Protein AF-A0A9D6FGX0-F1 (afdb_monomer_lite)

pLDDT: mean 93.31, std 11.58, range [37.12, 98.75]

Structure (mmCIF, N/CA/C/O backbone):
data_AF-A0A9D6FGX0-F1
#
_entry.id   AF-A0A9D6FGX0-F1
#
loop_
_atom_site.group_PDB
_atom_site.id
_atom_site.type_symbol
_atom_site.label_atom_id
_atom_site.label_alt_id
_atom_site.label_comp_id
_atom_site.label_asym_id
_atom_site.label_entity_id
_atom_site.label_seq_id
_atom_site.pdbx_PDB_ins_code
_atom_site.Cartn_x
_atom_site.Cartn_y
_atom_site.Cartn_z
_atom_site.occupancy
_atom_site.B_iso_or_equiv
_atom_site.auth_seq_id
_atom_site.auth_comp_id
_atom_site.auth_asym_id
_atom_site.auth_atom_id
_atom_site.pdbx_PDB_model_num
ATOM 1 N N . MET A 1 1 ? 21.351 -1.389 -9.728 1.00 84.56 1 MET A N 1
ATOM 2 C CA . MET A 1 1 ? 20.380 -2.496 -9.652 1.00 84.56 1 MET A CA 1
ATOM 3 C C . MET A 1 1 ? 19.713 -2.615 -11.011 1.00 84.56 1 MET A C 1
ATOM 5 O O . MET A 1 1 ? 19.521 -1.579 -11.633 1.00 84.56 1 MET A O 1
ATOM 9 N N . THR A 1 2 ? 19.452 -3.824 -11.500 1.00 96.00 2 THR A N 1
ATOM 10 C CA . THR A 1 2 ? 18.657 -4.037 -12.731 1.00 96.00 2 THR A CA 1
ATOM 11 C C . THR A 1 2 ? 17.168 -3.809 -12.448 1.00 96.00 2 THR A C 1
ATOM 13 O O . THR A 1 2 ? 16.755 -3.905 -11.289 1.00 96.00 2 THR A O 1
ATOM 16 N N . LEU A 1 3 ? 16.362 -3.535 -13.475 1.00 96.62 3 LEU A N 1
ATOM 17 C CA . LEU A 1 3 ? 14.906 -3.408 -13.349 1.00 96.62 3 LEU A CA 1
ATOM 18 C C . LEU A 1 3 ? 14.296 -4.728 -12.872 1.00 96.62 3 LEU A C 1
ATOM 20 O O . LEU A 1 3 ? 13.480 -4.723 -11.955 1.00 96.62 3 LEU A O 1
ATOM 24 N N . ARG A 1 4 ? 14.774 -5.871 -13.387 1.00 96.75 4 ARG A N 1
ATOM 25 C CA . ARG A 1 4 ? 14.403 -7.195 -12.860 1.00 96.75 4 ARG A CA 1
ATOM 26 C C . ARG A 1 4 ? 14.668 -7.332 -11.358 1.00 96.75 4 ARG A C 1
ATOM 28 O O . ARG A 1 4 ? 13.832 -7.851 -10.628 1.00 96.75 4 ARG A O 1
ATOM 35 N N . GLN A 1 5 ? 15.823 -6.877 -10.874 1.00 98.12 5 GLN A N 1
ATOM 36 C CA . GLN A 1 5 ? 16.126 -6.934 -9.441 1.00 98.12 5 GLN A CA 1
ATOM 37 C C . GLN A 1 5 ? 15.214 -6.017 -8.611 1.00 98.12 5 GLN A C 1
ATOM 39 O O . GLN A 1 5 ? 14.842 -6.395 -7.504 1.00 98.12 5 GLN A O 1
ATOM 44 N N . GLN A 1 6 ? 14.851 -4.838 -9.125 1.00 98.50 6 GLN A N 1
ATOM 45 C CA . GLN A 1 6 ? 13.898 -3.937 -8.462 1.00 98.50 6 GLN A CA 1
ATOM 46 C C . GLN A 1 6 ? 12.503 -4.566 -8.370 1.00 98.50 6 GLN A C 1
ATOM 48 O O . GLN A 1 6 ? 11.921 -4.582 -7.289 1.00 98.50 6 GLN A O 1
ATOM 53 N N . ILE A 1 7 ? 12.018 -5.149 -9.473 1.00 98.69 7 ILE A N 1
ATOM 54 C CA . ILE A 1 7 ? 10.757 -5.905 -9.521 1.00 98.69 7 ILE A CA 1
ATOM 55 C C . ILE A 1 7 ? 10.770 -7.015 -8.472 1.00 98.69 7 ILE A C 1
ATOM 57 O O . ILE A 1 7 ? 9.834 -7.128 -7.691 1.00 98.69 7 ILE A O 1
ATOM 61 N N . GLN A 1 8 ? 11.846 -7.803 -8.406 1.00 98.50 8 GLN A N 1
ATOM 62 C CA . GLN A 1 8 ? 11.927 -8.906 -7.452 1.00 98.50 8 GLN A CA 1
ATOM 63 C C . GLN A 1 8 ? 11.830 -8.427 -5.997 1.00 98.50 8 GLN A C 1
ATOM 65 O O . GLN A 1 8 ? 11.145 -9.060 -5.203 1.00 98.50 8 GLN A O 1
ATOM 70 N N . ILE A 1 9 ? 12.449 -7.290 -5.651 1.00 98.31 9 ILE A N 1
ATOM 71 C CA . ILE A 1 9 ? 12.284 -6.696 -4.316 1.00 98.31 9 ILE A CA 1
ATOM 72 C C . ILE A 1 9 ? 10.825 -6.321 -4.063 1.00 98.31 9 ILE A C 1
ATOM 74 O O . ILE A 1 9 ? 10.295 -6.687 -3.022 1.00 98.31 9 ILE A O 1
ATOM 78 N N . ILE A 1 10 ? 10.174 -5.629 -5.001 1.00 98.75 10 ILE A N 1
ATOM 79 C CA . ILE A 1 10 ? 8.770 -5.219 -4.849 1.00 98.75 10 ILE A CA 1
ATOM 80 C C . ILE A 1 10 ? 7.862 -6.436 -4.631 1.00 98.75 10 ILE A C 1
ATOM 82 O O . ILE A 1 10 ? 7.018 -6.426 -3.733 1.00 98.75 10 ILE A O 1
ATOM 86 N N . LEU A 1 11 ? 8.089 -7.510 -5.390 1.00 98.69 11 LEU A N 1
ATOM 87 C CA . LEU A 1 11 ? 7.344 -8.759 -5.260 1.00 98.69 11 LEU A CA 1
ATOM 88 C C . LEU A 1 11 ? 7.560 -9.434 -3.901 1.00 98.69 11 LEU A C 1
ATOM 90 O O . LEU A 1 11 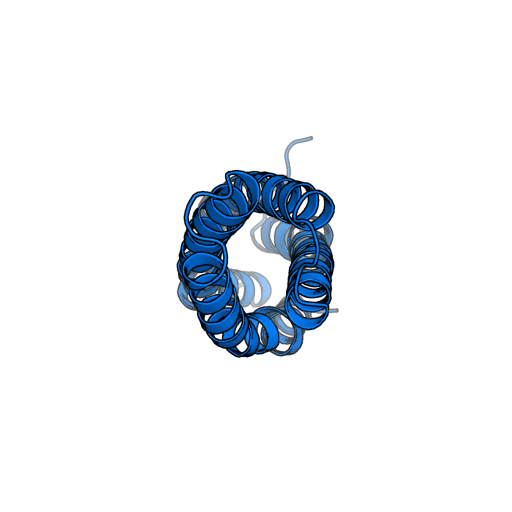? 6.589 -9.818 -3.248 1.00 98.69 11 LEU A O 1
ATOM 94 N N . ASP A 1 12 ? 8.819 -9.579 -3.486 1.00 98.25 12 ASP A N 1
ATOM 95 C CA . ASP A 1 12 ? 9.191 -10.365 -2.307 1.00 98.25 12 ASP A CA 1
ATOM 96 C C . ASP A 1 12 ? 8.939 -9.634 -0.988 1.00 98.25 12 ASP A C 1
ATOM 98 O O . ASP A 1 12 ? 8.767 -10.293 0.037 1.00 98.25 12 ASP A O 1
ATOM 102 N N . THR A 1 13 ? 8.938 -8.298 -0.991 1.00 97.19 13 THR A N 1
ATOM 103 C CA . THR A 1 13 ? 8.699 -7.505 0.220 1.00 97.19 13 THR A CA 1
ATOM 104 C C . THR A 1 13 ? 7.286 -6.945 0.242 1.00 97.19 13 THR A C 1
ATOM 106 O O . THR A 1 13 ? 6.492 -7.327 1.092 1.00 97.19 13 THR A O 1
ATOM 109 N N . HIS A 1 14 ? 6.933 -6.086 -0.712 1.00 98.19 14 HIS A N 1
ATOM 110 C CA . HIS A 1 14 ? 5.707 -5.292 -0.633 1.00 98.19 14 HIS A CA 1
ATOM 111 C C . HIS A 1 14 ? 4.473 -6.105 -1.038 1.00 98.19 14 HIS A C 1
ATOM 113 O O . HIS A 1 14 ? 3.502 -6.199 -0.281 1.00 98.19 14 HIS A O 1
ATOM 119 N N . HIS A 1 15 ? 4.513 -6.773 -2.196 1.00 98.56 15 HIS A N 1
ATOM 120 C CA . HIS A 1 15 ? 3.355 -7.532 -2.680 1.00 98.56 15 HIS A CA 1
ATOM 121 C C . HIS A 1 15 ? 3.096 -8.768 -1.818 1.00 98.56 15 HIS A C 1
ATOM 123 O O . HIS A 1 15 ? 1.943 -9.057 -1.483 1.00 98.56 15 HIS A O 1
ATOM 129 N N . ALA A 1 16 ? 4.150 -9.504 -1.452 1.00 98.19 16 ALA A N 1
ATOM 130 C CA . ALA A 1 16 ? 4.038 -10.679 -0.595 1.00 98.19 16 ALA A CA 1
ATOM 131 C C . ALA A 1 16 ? 3.421 -10.328 0.770 1.00 98.19 16 ALA A C 1
ATOM 133 O O . ALA A 1 16 ? 2.416 -10.939 1.155 1.00 98.19 16 ALA A O 1
ATOM 134 N N . ASP A 1 17 ? 3.950 -9.311 1.459 1.00 97.44 17 ASP A N 1
ATOM 135 C CA . ASP A 1 17 ? 3.441 -8.907 2.772 1.00 97.44 17 ASP A CA 1
ATOM 136 C C . ASP A 1 17 ? 2.015 -8.346 2.679 1.00 97.44 17 ASP A C 1
ATOM 138 O O . ASP A 1 17 ? 1.152 -8.704 3.487 1.00 97.44 17 ASP A O 1
ATOM 142 N N . THR A 1 18 ? 1.723 -7.519 1.669 1.00 97.62 18 THR A N 1
ATOM 143 C CA . THR A 1 18 ? 0.380 -6.956 1.446 1.00 97.62 18 THR A CA 1
ATOM 144 C C . THR A 1 18 ? -0.658 -8.049 1.208 1.00 97.62 18 THR A C 1
ATOM 146 O O . THR A 1 18 ? -1.710 -8.058 1.858 1.00 97.62 18 THR A O 1
ATOM 149 N N . LYS A 1 19 ? -0.357 -9.034 0.354 1.00 97.62 19 LYS A N 1
ATOM 150 C CA . LYS A 1 19 ? -1.241 -10.187 0.107 1.00 97.62 19 LYS A CA 1
ATOM 151 C C . LYS A 1 19 ? -1.475 -11.028 1.360 1.00 97.62 19 LYS A C 1
ATOM 153 O O . LYS A 1 19 ? -2.574 -11.552 1.535 1.00 97.62 19 LYS A O 1
ATOM 158 N N . GLN A 1 20 ? -0.471 -11.154 2.226 1.00 96.62 20 GLN A N 1
ATOM 159 C CA . GLN A 1 20 ? -0.601 -11.891 3.479 1.00 96.62 20 GLN A CA 1
ATOM 160 C C . GLN A 1 20 ? -1.453 -11.136 4.508 1.00 96.62 20 GLN A C 1
ATOM 162 O O . GLN A 1 20 ? -2.319 -11.730 5.148 1.00 96.62 20 GLN A O 1
ATOM 167 N N . LYS A 1 21 ? -1.218 -9.832 4.676 1.00 97.00 21 LYS A N 1
ATOM 168 C CA . LYS A 1 21 ? -1.746 -9.057 5.810 1.00 97.00 21 LYS A CA 1
ATOM 169 C C . LYS A 1 21 ? -3.106 -8.418 5.554 1.00 97.00 21 LYS A C 1
ATOM 171 O O . LYS A 1 21 ? -3.879 -8.247 6.500 1.00 97.00 21 LYS A O 1
ATOM 176 N N . LEU A 1 22 ? -3.445 -8.086 4.304 1.00 97.06 22 LEU A N 1
ATOM 177 C CA . LEU A 1 22 ? -4.749 -7.491 3.982 1.00 97.06 22 LEU A CA 1
ATOM 178 C C . LEU A 1 22 ? -5.942 -8.360 4.435 1.00 97.06 22 LEU A C 1
ATOM 180 O O . LEU A 1 22 ? -6.869 -7.806 5.030 1.00 97.06 22 LEU A O 1
ATOM 184 N N . PRO A 1 23 ? -5.962 -9.694 4.233 1.00 97.19 23 PRO A N 1
ATOM 185 C CA . PRO A 1 23 ? -7.057 -10.535 4.721 1.00 97.19 23 PRO A CA 1
ATOM 186 C C . PRO A 1 23 ? -7.209 -10.522 6.249 1.00 97.19 23 PRO A C 1
ATOM 188 O O . PRO A 1 23 ? -8.331 -10.503 6.759 1.00 97.19 23 PRO A O 1
ATOM 191 N N . GLU A 1 24 ? -6.095 -10.497 6.985 1.00 96.88 24 GLU A N 1
ATOM 192 C CA . GLU A 1 24 ? -6.105 -10.449 8.451 1.00 96.88 24 GLU A CA 1
ATOM 193 C C . GLU A 1 24 ? -6.679 -9.122 8.957 1.00 96.88 24 GLU A C 1
ATOM 195 O O . GLU A 1 24 ? -7.549 -9.102 9.834 1.00 96.88 24 GLU A O 1
ATOM 200 N N . LEU A 1 25 ? -6.247 -8.006 8.362 1.00 97.88 25 LEU A N 1
ATOM 201 C CA . LEU A 1 25 ? -6.767 -6.682 8.692 1.00 97.88 25 LEU A CA 1
ATOM 202 C C . LEU A 1 25 ? -8.260 -6.557 8.343 1.00 97.88 25 LEU A C 1
ATOM 204 O O . LEU A 1 25 ? -9.027 -5.996 9.128 1.00 97.88 25 LEU A O 1
ATOM 208 N N . ALA A 1 26 ? -8.701 -7.160 7.234 1.00 98.06 26 ALA A N 1
ATOM 209 C CA . ALA A 1 26 ? -10.111 -7.198 6.849 1.00 98.06 26 ALA A CA 1
ATOM 210 C C . ALA A 1 26 ? -10.990 -7.858 7.918 1.00 98.06 26 ALA A C 1
ATOM 212 O O . ALA A 1 26 ? -12.023 -7.308 8.307 1.00 98.06 26 ALA A O 1
ATOM 213 N N . ALA A 1 27 ? -10.563 -9.015 8.429 1.00 97.62 27 ALA A N 1
ATOM 214 C CA . ALA A 1 27 ? -11.296 -9.732 9.468 1.00 97.62 27 ALA A CA 1
ATOM 215 C C . ALA A 1 27 ? -11.413 -8.905 10.761 1.00 97.62 27 ALA A C 1
ATOM 217 O O . ALA A 1 27 ? -12.476 -8.870 11.387 1.00 97.62 27 ALA A O 1
ATOM 218 N N . ARG A 1 28 ? -10.341 -8.199 11.137 1.00 97.44 28 ARG A N 1
ATOM 219 C CA . ARG A 1 28 ? -10.299 -7.348 12.336 1.00 97.44 28 ARG A CA 1
ATOM 220 C C . ARG A 1 28 ? -11.190 -6.121 12.212 1.00 97.44 28 ARG A C 1
ATOM 222 O O . ARG A 1 28 ? -11.942 -5.820 13.136 1.00 97.44 28 ARG A O 1
ATOM 229 N N . ILE A 1 29 ? -11.152 -5.441 11.069 1.00 97.38 29 ILE A N 1
ATOM 230 C CA . ILE A 1 29 ? -11.994 -4.268 10.809 1.00 97.38 29 ILE A CA 1
ATOM 231 C C . ILE A 1 29 ? -13.475 -4.660 10.782 1.00 97.38 29 ILE A C 1
ATOM 233 O O . ILE A 1 29 ? -14.303 -3.956 11.358 1.00 97.38 29 ILE A O 1
ATOM 237 N N . GLU A 1 30 ? -13.825 -5.813 10.208 1.00 96.25 30 GLU A N 1
ATOM 238 C CA . GLU A 1 30 ? -15.208 -6.301 10.241 1.00 96.25 30 GLU A CA 1
ATOM 239 C C . GLU A 1 30 ? -15.663 -6.666 11.665 1.00 96.25 30 GLU A C 1
ATOM 241 O O . GLU A 1 30 ? -16.807 -6.399 12.042 1.00 96.25 30 GLU A O 1
ATOM 246 N N . ALA A 1 31 ? -14.782 -7.237 12.492 1.00 96.12 31 ALA A N 1
ATOM 247 C CA . ALA A 1 31 ? -15.078 -7.478 13.903 1.00 96.12 31 ALA A CA 1
ATOM 248 C C . ALA A 1 31 ? -15.277 -6.162 14.679 1.00 96.12 31 ALA A C 1
ATOM 250 O O . ALA A 1 31 ? -16.245 -6.040 15.433 1.00 96.12 31 ALA A O 1
ATOM 251 N N . LEU A 1 32 ? -14.421 -5.160 14.450 1.00 95.56 32 LEU A N 1
ATOM 252 C CA . LEU A 1 32 ? -14.547 -3.821 15.035 1.00 95.56 32 LEU A CA 1
ATOM 253 C C . LEU A 1 32 ? -15.880 -3.164 14.653 1.00 95.56 32 LEU A C 1
ATOM 255 O O . LEU A 1 32 ? -16.582 -2.633 15.512 1.00 95.56 32 LEU A O 1
ATOM 259 N N . ARG A 1 33 ? -16.273 -3.254 13.379 1.00 94.56 33 ARG A N 1
ATOM 260 C CA . ARG A 1 33 ? -17.541 -2.705 12.879 1.00 94.56 33 ARG A CA 1
ATOM 261 C C . ARG A 1 33 ? -18.760 -3.321 13.568 1.00 94.56 33 ARG A C 1
ATOM 263 O O . ARG A 1 33 ? -19.740 -2.625 13.821 1.00 94.56 33 ARG A O 1
ATOM 270 N N . LYS A 1 34 ? -18.701 -4.610 13.916 1.00 94.00 34 LYS A N 1
ATOM 271 C CA . LYS A 1 34 ? -19.765 -5.291 14.675 1.00 94.00 34 LYS A CA 1
ATOM 272 C C . LYS A 1 34 ? -19.831 -4.833 16.130 1.00 94.00 34 LYS A C 1
ATOM 274 O O . LYS A 1 34 ? -20.928 -4.676 16.658 1.00 94.00 34 LYS A O 1
ATOM 279 N N . THR A 1 35 ? -18.686 -4.628 16.782 1.00 94.12 35 THR A N 1
ATOM 280 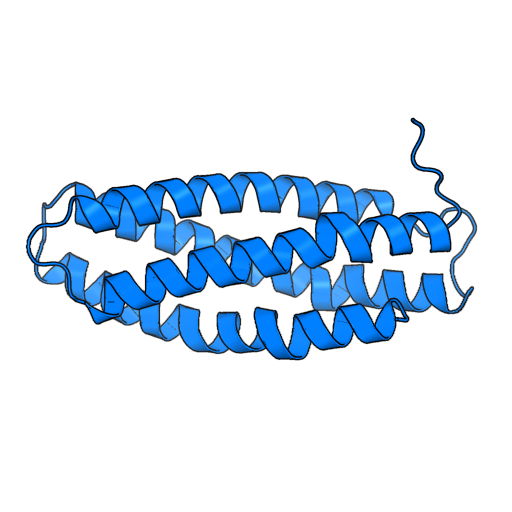C CA . THR A 1 35 ? -18.643 -4.223 18.198 1.00 94.12 35 THR A CA 1
ATOM 281 C C . THR A 1 35 ? -18.950 -2.739 18.397 1.00 94.12 35 THR A C 1
ATOM 283 O O . THR A 1 35 ? -19.537 -2.377 19.414 1.00 94.12 35 THR A O 1
ATOM 286 N N . LYS A 1 36 ? -18.614 -1.890 17.420 1.00 91.69 36 LYS A N 1
ATOM 287 C CA . LYS A 1 36 ? -18.857 -0.438 17.420 1.00 91.69 36 LYS A CA 1
ATOM 288 C C . LYS A 1 36 ? -19.908 -0.022 16.383 1.00 91.69 36 LYS A C 1
ATOM 290 O O . LYS A 1 36 ? -19.752 0.980 15.692 1.00 91.69 36 LYS A O 1
ATOM 295 N N . SER A 1 37 ? -20.984 -0.799 16.256 1.00 88.81 37 SER A N 1
ATOM 296 C CA . SER A 1 37 ? -22.057 -0.510 15.296 1.00 88.81 37 SER A CA 1
ATOM 297 C C . SER A 1 37 ? -22.633 0.899 15.500 1.00 88.81 37 SER A C 1
ATOM 299 O O . SER A 1 37 ? -23.090 1.229 16.593 1.00 88.81 37 SER A O 1
ATOM 301 N N . GLY A 1 38 ? -22.664 1.704 14.432 1.00 88.62 38 GLY A N 1
ATOM 302 C CA . GLY A 1 38 ? -23.153 3.088 14.450 1.00 88.62 38 GLY A CA 1
ATOM 303 C C . GLY A 1 38 ? -22.085 4.144 14.751 1.00 88.62 38 GLY A C 1
ATOM 304 O O . GLY A 1 38 ? -22.395 5.335 14.716 1.00 88.62 38 GLY A O 1
ATOM 305 N N . ASP A 1 39 ? -20.839 3.740 15.016 1.00 95.00 39 ASP A N 1
ATOM 306 C CA . ASP A 1 39 ? -19.714 4.666 15.121 1.00 95.00 39 ASP A CA 1
ATOM 307 C C . ASP A 1 39 ? -19.249 5.140 13.734 1.00 95.00 39 ASP A C 1
ATOM 309 O O . ASP A 1 39 ? -18.791 4.359 12.895 1.00 95.00 39 ASP A O 1
ATOM 313 N N . GLN A 1 40 ? -19.332 6.452 13.498 1.00 96.38 40 GLN A N 1
ATOM 314 C CA . GLN A 1 40 ? -19.043 7.047 12.193 1.00 96.38 40 GLN A CA 1
ATOM 315 C C . GLN A 1 40 ? -17.594 6.809 11.742 1.00 96.38 40 GLN A C 1
ATOM 317 O O . GLN A 1 40 ? -17.352 6.621 10.547 1.00 96.38 40 GLN A O 1
ATOM 322 N N . GLN A 1 41 ? -16.629 6.845 12.668 1.00 97.50 41 GLN A N 1
ATOM 323 C CA . GLN A 1 41 ? -15.211 6.695 12.330 1.00 97.50 41 GLN A CA 1
ATOM 324 C C . GLN A 1 41 ? -14.870 5.237 12.013 1.00 97.50 41 GLN A C 1
ATOM 326 O O . GLN A 1 41 ? -14.137 4.976 11.062 1.00 97.50 41 GLN A O 1
ATOM 331 N N . THR A 1 42 ? -15.477 4.287 12.723 1.00 97.50 42 THR A N 1
ATOM 332 C CA . THR A 1 42 ? -15.390 2.855 12.417 1.00 97.50 42 THR A CA 1
ATOM 333 C C . THR A 1 42 ? -15.963 2.548 11.034 1.00 97.50 42 THR A C 1
ATOM 335 O O . THR A 1 42 ? -15.315 1.869 10.237 1.00 97.50 42 THR A O 1
ATOM 338 N N . ASP A 1 43 ? -17.131 3.101 10.697 1.00 96.69 43 ASP A N 1
ATOM 339 C CA . ASP A 1 43 ? -17.722 2.930 9.365 1.00 96.69 43 ASP A CA 1
ATOM 340 C C . ASP A 1 43 ? -16.865 3.569 8.263 1.00 96.69 43 ASP A C 1
ATOM 342 O O . ASP A 1 43 ? -16.766 3.042 7.152 1.00 96.69 43 ASP A O 1
ATOM 346 N N . ARG A 1 44 ? -16.235 4.711 8.560 1.00 97.88 44 ARG A N 1
ATOM 347 C CA . ARG A 1 44 ? -15.307 5.391 7.652 1.00 97.88 44 ARG A CA 1
ATOM 348 C C . ARG A 1 44 ? -14.063 4.545 7.382 1.00 97.88 44 ARG A C 1
ATOM 350 O O . ARG A 1 44 ? -13.748 4.308 6.218 1.00 97.88 44 ARG A O 1
ATOM 357 N N . LEU A 1 45 ? -13.426 4.031 8.436 1.00 98.38 45 LEU A N 1
ATOM 358 C CA . LEU A 1 45 ? -12.296 3.106 8.335 1.00 98.38 45 LEU A CA 1
ATOM 359 C C . LEU A 1 45 ? -12.669 1.869 7.511 1.00 98.38 45 LEU A C 1
ATOM 361 O O . LEU A 1 45 ? -11.937 1.506 6.596 1.00 98.38 45 LEU A O 1
ATOM 365 N N . ALA A 1 46 ? -13.818 1.250 7.796 1.00 97.94 46 ALA A N 1
ATOM 366 C CA . ALA A 1 46 ? -14.259 0.048 7.097 1.00 97.94 46 ALA A CA 1
ATOM 367 C C . ALA A 1 46 ? -14.490 0.284 5.598 1.00 97.94 46 ALA A C 1
ATOM 369 O O . ALA A 1 46 ? -14.053 -0.524 4.780 1.00 97.94 46 ALA A O 1
ATOM 370 N N . ARG A 1 47 ? -15.135 1.396 5.221 1.00 98.25 47 ARG A N 1
ATOM 371 C CA . ARG A 1 47 ? -15.344 1.742 3.805 1.00 98.25 47 ARG A CA 1
ATOM 372 C C . ARG A 1 47 ? -14.025 1.984 3.075 1.00 98.25 47 ARG A C 1
ATOM 374 O O . ARG A 1 47 ? -13.802 1.360 2.042 1.00 98.25 47 ARG A O 1
ATOM 381 N N . ALA A 1 48 ? -13.159 2.839 3.624 1.00 98.56 48 ALA A N 1
ATOM 382 C CA . ALA A 1 48 ? -11.873 3.158 3.006 1.00 98.56 48 ALA A CA 1
ATOM 383 C C . ALA A 1 48 ? -10.981 1.913 2.886 1.00 98.56 48 ALA A C 1
ATOM 385 O O . ALA A 1 48 ? -10.393 1.669 1.835 1.00 98.56 48 ALA A O 1
ATOM 386 N N . PHE A 1 49 ? -10.965 1.067 3.922 1.00 98.56 49 PHE A N 1
ATOM 387 C CA . PHE A 1 49 ? -10.223 -0.188 3.900 1.00 98.56 49 PHE A CA 1
ATOM 388 C C . PHE A 1 49 ? -10.738 -1.166 2.832 1.00 98.56 49 PHE A C 1
ATOM 390 O O . PHE A 1 49 ? -9.950 -1.773 2.110 1.00 98.56 49 PHE A O 1
ATOM 397 N N . MET A 1 50 ? -12.057 -1.332 2.703 1.00 97.94 50 MET A N 1
ATOM 398 C CA . MET A 1 50 ? -12.616 -2.226 1.684 1.00 97.94 50 MET A CA 1
ATOM 399 C C . MET A 1 50 ? -12.297 -1.752 0.266 1.00 97.94 50 MET A C 1
ATOM 401 O O . MET A 1 50 ? -12.048 -2.585 -0.607 1.00 97.94 50 MET A O 1
ATOM 405 N N . GLN A 1 51 ? -12.275 -0.435 0.047 1.00 98.31 51 GLN A N 1
ATOM 406 C CA . GLN A 1 51 ? -11.887 0.140 -1.233 1.00 98.31 51 GLN A CA 1
ATOM 407 C C . GLN A 1 51 ? -10.401 -0.103 -1.523 1.00 98.31 51 GLN A C 1
ATOM 409 O O . GLN A 1 51 ? -10.091 -0.718 -2.543 1.00 98.31 51 GLN A O 1
ATOM 414 N N . ILE A 1 52 ? -9.494 0.274 -0.611 1.00 97.75 52 ILE A N 1
ATOM 415 C CA . ILE A 1 52 ? -8.051 0.111 -0.854 1.00 97.75 52 ILE A CA 1
ATOM 416 C C . ILE A 1 52 ? -7.672 -1.363 -1.001 1.00 97.75 52 ILE A C 1
ATOM 418 O O . ILE A 1 52 ? -6.843 -1.697 -1.836 1.00 97.75 52 ILE A O 1
ATOM 422 N N . LYS A 1 53 ? -8.316 -2.277 -0.261 1.00 98.06 53 LYS A N 1
ATOM 423 C CA . LYS A 1 53 ? -8.086 -3.718 -0.415 1.00 98.06 53 LYS A CA 1
ATOM 424 C C . LYS A 1 53 ? -8.370 -4.173 -1.851 1.00 98.06 53 LYS A C 1
ATOM 426 O O . LYS A 1 53 ? -7.546 -4.868 -2.438 1.00 98.06 53 LYS A O 1
ATOM 431 N N . GLY A 1 54 ? -9.527 -3.797 -2.400 1.00 97.31 54 GLY A N 1
ATOM 432 C CA . GLY A 1 54 ? -9.899 -4.160 -3.769 1.00 97.31 54 GLY A CA 1
ATOM 433 C C . GLY A 1 54 ? -8.991 -3.509 -4.813 1.00 97.31 54 GLY A C 1
ATOM 434 O O . GLY A 1 54 ? -8.603 -4.162 -5.784 1.00 97.31 54 GLY A O 1
ATOM 435 N N . GLU A 1 55 ? -8.612 -2.248 -4.590 1.00 96.88 55 GLU A N 1
ATOM 436 C CA . GLU A 1 55 ? -7.654 -1.540 -5.441 1.00 96.88 55 GLU A CA 1
ATOM 437 C C . GLU A 1 55 ? -6.293 -2.239 -5.439 1.00 96.88 55 GLU A C 1
ATOM 439 O O . GLU A 1 55 ? -5.813 -2.575 -6.513 1.00 96.88 55 GLU A O 1
ATOM 444 N N . MET A 1 56 ? -5.722 -2.567 -4.276 1.00 97.44 56 MET A N 1
ATOM 445 C CA . MET A 1 56 ? -4.429 -3.258 -4.166 1.00 97.44 56 MET A CA 1
ATOM 446 C C . MET A 1 56 ? -4.444 -4.648 -4.807 1.00 97.44 56 MET A C 1
ATOM 448 O O . MET A 1 56 ? -3.509 -5.004 -5.522 1.00 97.44 56 MET A O 1
ATOM 452 N N . GLU A 1 57 ? -5.513 -5.429 -4.619 1.00 96.12 57 GLU A N 1
ATOM 453 C CA . GLU A 1 57 ? -5.653 -6.745 -5.258 1.00 96.12 57 GLU A CA 1
ATOM 454 C C . GLU A 1 57 ? -5.643 -6.640 -6.791 1.00 96.12 57 GLU A C 1
ATOM 456 O O . GLU A 1 57 ? -4.937 -7.397 -7.463 1.00 96.12 57 GLU A O 1
ATOM 461 N N . SER A 1 58 ? -6.391 -5.688 -7.360 1.00 97.94 58 SER A N 1
ATOM 462 C CA . SER A 1 58 ? -6.402 -5.478 -8.811 1.00 97.94 58 SER A CA 1
ATOM 463 C C . SER A 1 58 ? -5.118 -4.826 -9.324 1.00 97.94 58 SER A C 1
ATOM 465 O O . SER A 1 58 ? -4.703 -5.132 -10.445 1.00 97.94 58 SER A O 1
ATOM 467 N N . HIS A 1 59 ? -4.534 -3.910 -8.556 1.00 98.44 59 HIS A N 1
ATOM 468 C CA . HIS A 1 59 ? -3.334 -3.154 -8.891 1.00 98.44 59 HIS A CA 1
ATOM 469 C C . HIS A 1 59 ? -2.139 -4.093 -9.041 1.00 98.44 59 HIS A C 1
ATOM 471 O O . HIS A 1 59 ? -1.663 -4.279 -10.162 1.00 98.44 59 HIS A O 1
ATOM 477 N N . MET A 1 60 ? -1.790 -4.819 -7.971 1.00 98.56 60 MET A N 1
ATOM 478 C CA . MET A 1 60 ? -0.687 -5.786 -7.972 1.00 98.56 60 MET A CA 1
ATOM 479 C C . MET A 1 60 ? -0.854 -6.843 -9.070 1.00 98.56 60 MET A C 1
ATOM 481 O O . MET A 1 60 ? 0.117 -7.245 -9.704 1.00 98.56 60 MET A O 1
ATOM 485 N N . MET A 1 61 ? -2.089 -7.282 -9.353 1.00 98.44 61 MET A N 1
ATOM 486 C CA . MET A 1 61 ? -2.348 -8.228 -10.443 1.00 98.44 61 MET A CA 1
ATOM 487 C C . MET A 1 61 ? -1.958 -7.654 -11.813 1.00 98.44 61 MET A C 1
ATOM 489 O O . MET A 1 61 ? -1.371 -8.367 -12.626 1.00 98.44 61 MET A O 1
ATOM 493 N N . LYS A 1 62 ? -2.285 -6.390 -12.105 1.00 98.62 62 LYS A N 1
ATOM 494 C CA . LYS A 1 62 ? -1.893 -5.759 -13.379 1.00 98.62 62 LYS A CA 1
ATOM 495 C C . LYS A 1 62 ? -0.388 -5.581 -13.461 1.00 98.62 62 LYS A C 1
ATOM 497 O O . LYS A 1 62 ? 0.181 -5.749 -14.541 1.00 98.62 62 LYS A O 1
ATOM 502 N N . GLU A 1 63 ? 0.250 -5.276 -12.344 1.00 98.62 63 GLU A N 1
ATOM 503 C CA . GLU A 1 63 ? 1.696 -5.145 -12.298 1.00 98.62 63 GLU A CA 1
ATOM 504 C C . GLU A 1 63 ? 2.386 -6.473 -12.580 1.00 98.62 63 GLU A C 1
ATOM 506 O O . GLU A 1 63 ? 3.111 -6.601 -13.565 1.00 98.62 63 GLU A O 1
ATOM 511 N N . GLU A 1 64 ? 2.058 -7.494 -11.796 1.00 98.69 64 GLU A N 1
ATOM 512 C CA . GLU A 1 64 ? 2.636 -8.834 -11.883 1.00 98.69 64 GLU A CA 1
ATOM 513 C C . GLU A 1 64 ? 2.392 -9.508 -13.232 1.00 98.69 64 GLU A C 1
ATOM 515 O O . GLU A 1 64 ? 3.285 -10.152 -13.783 1.00 98.69 64 GLU A O 1
ATOM 520 N N . MET A 1 65 ? 1.181 -9.373 -13.776 1.00 98.06 65 MET A N 1
ATOM 521 C CA . MET A 1 65 ? 0.788 -10.098 -14.985 1.00 98.06 65 MET A CA 1
ATOM 522 C C . MET A 1 65 ? 1.128 -9.349 -16.270 1.00 98.06 65 MET A C 1
ATOM 524 O O . MET A 1 65 ? 1.318 -9.987 -17.309 1.00 98.06 65 MET A O 1
ATOM 528 N N . ILE A 1 66 ? 1.169 -8.013 -16.233 1.00 96.19 66 ILE A N 1
ATOM 529 C CA . ILE A 1 66 ? 1.285 -7.181 -17.436 1.00 96.19 66 ILE A CA 1
ATOM 530 C C . ILE A 1 66 ? 2.514 -6.278 -17.366 1.00 96.19 66 ILE A C 1
ATOM 532 O O . ILE A 1 66 ? 3.422 -6.443 -18.185 1.00 96.19 66 ILE A O 1
ATOM 536 N N . LEU A 1 67 ? 2.557 -5.334 -16.421 1.00 97.25 67 LEU A N 1
ATOM 537 C CA . LEU A 1 67 ? 3.572 -4.277 -16.419 1.00 97.25 67 LEU A CA 1
ATOM 538 C C . LEU A 1 67 ? 4.978 -4.830 -16.168 1.00 97.25 67 LEU A C 1
ATOM 540 O O . LEU A 1 67 ? 5.866 -4.595 -16.984 1.00 97.25 67 LEU A O 1
ATOM 544 N N . PHE A 1 68 ? 5.196 -5.605 -15.108 1.00 98.00 68 PHE A N 1
ATOM 545 C CA . PHE A 1 68 ? 6.514 -6.148 -14.778 1.00 98.00 68 PHE A CA 1
ATOM 546 C C . PHE A 1 68 ? 7.070 -7.041 -15.901 1.00 98.00 68 PHE A C 1
ATOM 548 O O . PHE A 1 68 ? 8.189 -6.777 -16.349 1.00 98.00 68 PHE A O 1
ATOM 555 N N . PRO A 1 69 ? 6.306 -7.984 -16.495 1.00 95.62 69 PRO A N 1
ATOM 556 C CA . PRO A 1 69 ? 6.770 -8.713 -17.676 1.00 95.62 69 PRO A CA 1
ATOM 557 C C . PRO A 1 69 ? 7.091 -7.817 -18.881 1.00 95.62 69 PRO A C 1
ATOM 559 O O . PRO A 1 69 ? 7.980 -8.143 -19.671 1.00 95.62 69 PRO A O 1
ATOM 562 N N . MET A 1 70 ? 6.367 -6.707 -19.074 1.00 94.00 70 MET A N 1
ATOM 563 C CA . MET A 1 70 ? 6.693 -5.730 -20.121 1.00 94.00 70 MET A CA 1
ATOM 564 C C . MET A 1 70 ? 8.020 -5.021 -19.838 1.00 94.00 70 MET A C 1
ATOM 566 O O . MET A 1 70 ? 8.831 -4.891 -20.756 1.00 94.00 70 MET A O 1
ATOM 570 N N . ILE A 1 71 ? 8.258 -4.614 -18.589 1.00 94.44 71 ILE A N 1
ATOM 571 C CA . ILE A 1 71 ? 9.502 -3.966 -18.157 1.00 94.44 71 ILE A CA 1
ATOM 572 C C . ILE A 1 71 ? 10.696 -4.910 -18.339 1.00 94.44 71 ILE A C 1
ATOM 574 O O . ILE A 1 71 ? 11.710 -4.501 -18.899 1.00 94.44 71 ILE A O 1
ATOM 5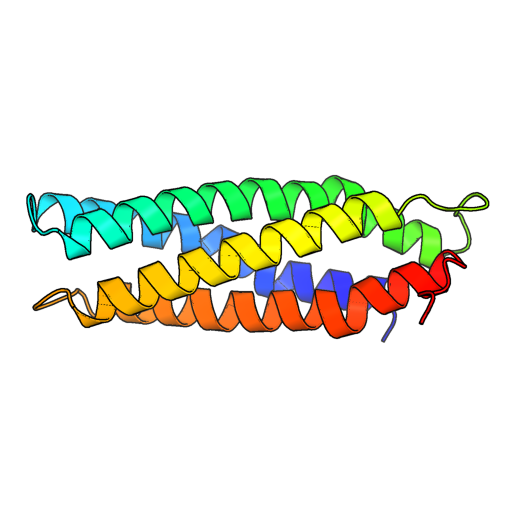78 N N . GLU A 1 72 ? 10.576 -6.183 -17.957 1.00 93.88 72 GLU A N 1
ATOM 579 C CA . GLU A 1 72 ? 11.661 -7.155 -18.148 1.00 93.88 72 GLU A CA 1
ATOM 580 C C . GLU A 1 72 ? 12.009 -7.362 -19.631 1.00 93.88 72 GLU A C 1
ATOM 582 O O . GLU A 1 72 ? 13.183 -7.438 -19.999 1.00 93.88 72 GLU A O 1
ATOM 587 N N . ARG A 1 73 ? 11.000 -7.424 -20.516 1.00 90.88 73 ARG A N 1
ATOM 588 C CA . ARG A 1 73 ? 11.236 -7.522 -21.968 1.00 90.88 73 ARG A CA 1
ATOM 589 C C . ARG A 1 73 ? 11.902 -6.268 -22.525 1.00 90.88 73 ARG A C 1
ATOM 591 O O . ARG A 1 73 ? 12.736 -6.377 -23.424 1.00 90.88 73 ARG A O 1
ATOM 598 N N . ALA A 1 74 ? 11.532 -5.098 -22.011 1.00 88.81 74 ALA A N 1
ATOM 599 C CA . ALA A 1 74 ? 12.163 -3.840 -22.379 1.00 88.81 74 ALA A CA 1
ATOM 600 C C . ALA A 1 74 ? 13.634 -3.798 -21.950 1.00 88.81 74 ALA A C 1
ATOM 602 O O . ALA A 1 74 ? 14.491 -3.481 -22.770 1.00 88.81 74 ALA A O 1
ATOM 603 N N . GLU A 1 75 ? 13.938 -4.192 -20.709 1.00 90.56 75 GLU A N 1
ATOM 604 C CA . GLU A 1 75 ? 15.312 -4.283 -20.198 1.00 90.56 75 GLU A CA 1
ATOM 605 C C . GLU A 1 75 ? 16.175 -5.239 -21.036 1.00 90.56 75 GLU A C 1
ATOM 607 O O . GLU A 1 75 ? 17.332 -4.940 -21.328 1.00 90.56 75 GLU A O 1
ATOM 612 N N . ALA A 1 76 ? 15.603 -6.358 -21.489 1.00 88.69 76 ALA A N 1
ATOM 613 C CA . ALA A 1 76 ? 16.284 -7.328 -22.346 1.00 88.69 76 ALA A CA 1
ATOM 614 C C . ALA A 1 76 ? 16.481 -6.863 -23.806 1.00 88.69 76 ALA A C 1
ATOM 616 O O . ALA A 1 76 ? 17.002 -7.624 -24.622 1.00 88.69 76 ALA A O 1
ATOM 617 N N . GLY A 1 77 ? 16.031 -5.656 -24.175 1.00 82.19 77 GLY A N 1
ATOM 618 C CA . GLY A 1 77 ? 16.082 -5.162 -25.555 1.00 82.19 77 GLY A CA 1
ATOM 619 C C . GLY A 1 77 ? 15.144 -5.908 -26.513 1.00 82.19 77 GLY A C 1
ATOM 620 O O . GLY A 1 77 ? 15.292 -5.808 -27.728 1.00 82.19 77 GLY A O 1
ATOM 621 N N . MET A 1 78 ? 14.174 -6.657 -25.979 1.00 73.19 78 MET A N 1
ATOM 622 C CA . MET A 1 78 ? 13.190 -7.433 -26.745 1.00 73.19 78 MET A CA 1
ATOM 623 C C . MET A 1 78 ? 11.903 -6.642 -27.038 1.00 73.19 78 MET A C 1
ATOM 625 O O . MET A 1 78 ? 10.916 -7.205 -27.515 1.00 73.19 78 MET A O 1
ATOM 629 N N . GLY A 1 79 ? 11.878 -5.345 -26.722 1.00 60.44 79 GLY A N 1
ATOM 630 C CA . GLY A 1 79 ? 10.757 -4.459 -27.020 1.00 60.44 79 GLY A CA 1
ATOM 631 C C . GLY A 1 79 ? 10.710 -4.072 -28.500 1.00 60.44 79 GLY A C 1
ATOM 632 O O . GLY A 1 79 ? 11.733 -3.759 -29.102 1.00 60.44 79 GLY A O 1
ATOM 633 N N . MET A 1 80 ? 9.512 -4.043 -29.090 1.00 56.00 80 MET A N 1
ATOM 634 C CA . MET A 1 80 ? 9.310 -3.343 -30.364 1.00 56.00 80 MET A CA 1
ATOM 635 C C . MET A 1 80 ? 9.553 -1.837 -30.171 1.00 56.00 80 MET A C 1
ATOM 637 O O . MET A 1 80 ? 9.412 -1.329 -29.056 1.00 56.00 80 MET A O 1
ATOM 641 N N . THR A 1 81 ? 9.880 -1.107 -31.243 1.00 54.72 81 THR A N 1
ATOM 642 C CA . THR A 1 81 ? 9.881 0.368 -31.243 1.00 54.72 81 THR A CA 1
ATOM 643 C C . THR A 1 81 ? 8.597 0.893 -30.593 1.00 54.72 81 THR A C 1
ATOM 645 O O . THR A 1 81 ? 7.510 0.628 -31.101 1.00 54.72 81 THR A O 1
ATOM 648 N N . GLY A 1 82 ? 8.729 1.596 -29.460 1.00 59.81 82 GLY A N 1
ATOM 649 C CA . GLY A 1 82 ? 7.601 2.070 -28.651 1.00 59.81 82 GLY A CA 1
ATOM 650 C C . GLY A 1 82 ? 6.947 0.983 -27.789 1.00 59.81 82 GLY A C 1
ATOM 651 O O . GLY A 1 82 ? 5.742 0.792 -27.891 1.00 59.81 82 GLY A O 1
ATOM 652 N N . CYS A 1 83 ? 7.718 0.295 -26.930 1.00 72.19 83 CYS A N 1
ATOM 653 C CA . CYS A 1 83 ? 7.353 -0.917 -26.161 1.00 72.19 83 CYS A CA 1
ATOM 654 C C . CYS A 1 83 ? 6.006 -0.897 -25.375 1.00 72.19 83 CYS A C 1
ATOM 656 O O . CYS A 1 83 ? 5.600 -1.925 -24.833 1.00 72.19 83 CYS A O 1
ATOM 658 N N . GLY A 1 84 ? 5.317 0.248 -25.279 1.00 84.56 84 GLY A N 1
ATOM 659 C CA . GLY A 1 84 ? 3.954 0.367 -24.755 1.00 84.56 84 GLY A CA 1
ATOM 660 C C . GLY A 1 84 ? 3.833 0.556 -23.242 1.00 84.56 84 GLY A C 1
ATOM 661 O O . GLY A 1 84 ? 2.713 0.664 -22.755 1.00 84.56 84 GLY A O 1
ATOM 662 N N . VAL A 1 85 ? 4.942 0.634 -22.493 1.00 91.25 85 VAL A N 1
ATOM 663 C CA . VAL A 1 85 ? 4.927 0.766 -21.016 1.00 91.25 85 VAL A CA 1
ATOM 664 C C . VAL A 1 85 ? 4.291 2.061 -20.509 1.00 91.25 85 VAL A C 1
ATOM 666 O O . VAL A 1 85 ? 3.779 2.079 -19.395 1.00 91.25 85 VAL A O 1
ATOM 669 N N . GLN A 1 86 ? 4.256 3.125 -21.319 1.00 92.00 86 GLN A N 1
ATOM 670 C CA . GLN A 1 86 ? 3.729 4.430 -20.904 1.00 92.00 86 GLN A CA 1
ATOM 671 C C . GLN A 1 86 ? 2.261 4.365 -20.456 1.00 92.00 86 GLN A C 1
ATOM 673 O O . GLN A 1 86 ? 1.893 5.010 -19.475 1.00 92.00 86 GLN A O 1
ATOM 678 N N . GLY A 1 87 ? 1.428 3.587 -21.155 1.00 93.38 87 GLY A N 1
ATOM 679 C CA . GLY A 1 87 ? 0.010 3.431 -20.819 1.00 93.38 87 GLY A CA 1
ATOM 680 C C . GLY A 1 87 ? -0.185 2.781 -19.445 1.00 93.38 87 GLY A C 1
ATOM 681 O O . GLY A 1 87 ? -0.749 3.419 -18.557 1.00 93.38 87 GLY A O 1
ATOM 682 N N . PRO A 1 88 ? 0.325 1.553 -19.232 1.00 95.81 88 PRO A N 1
ATOM 683 C CA . PRO A 1 88 ? 0.293 0.891 -17.931 1.00 95.81 88 PRO A CA 1
ATOM 684 C C . PRO A 1 88 ? 0.911 1.715 -16.791 1.00 95.81 88 PRO A C 1
ATOM 686 O O . PRO A 1 88 ? 0.282 1.831 -15.745 1.00 95.81 88 PRO A O 1
ATOM 689 N N . VAL A 1 89 ? 2.070 2.358 -16.998 1.00 96.75 89 VAL A N 1
ATOM 690 C CA . VAL A 1 89 ? 2.690 3.233 -15.980 1.00 96.75 89 VAL A CA 1
ATOM 691 C C . VAL A 1 89 ? 1.764 4.394 -15.612 1.00 96.75 89 VAL A C 1
ATOM 693 O O . VAL A 1 89 ? 1.571 4.683 -14.435 1.00 96.75 89 VAL A O 1
ATOM 696 N N . SER A 1 90 ? 1.130 5.034 -16.599 1.00 97.12 90 SER A N 1
ATOM 697 C CA . SER A 1 90 ? 0.182 6.129 -16.343 1.00 97.12 90 SER A CA 1
ATOM 698 C C . SER A 1 90 ? -1.030 5.670 -15.528 1.00 97.12 90 SER A C 1
ATOM 700 O O . SER A 1 90 ? -1.518 6.421 -14.684 1.00 97.12 90 SER A O 1
ATOM 702 N N . GLN A 1 91 ? -1.499 4.438 -15.755 1.00 98.12 91 GLN A N 1
ATOM 703 C CA . GLN A 1 91 ? -2.571 3.838 -14.962 1.00 98.12 91 GLN A CA 1
ATOM 704 C C . GLN A 1 91 ? -2.129 3.580 -13.514 1.00 98.12 91 GLN A C 1
ATOM 706 O O . GLN A 1 91 ? -2.884 3.909 -12.601 1.00 98.12 91 GLN A O 1
ATOM 711 N N . MET A 1 92 ? -0.922 3.044 -13.289 1.00 98.50 92 MET A N 1
ATOM 712 C CA . MET A 1 92 ? -0.419 2.795 -11.927 1.00 98.50 92 MET A CA 1
ATOM 713 C C . MET A 1 92 ? -0.244 4.109 -11.159 1.00 98.50 92 MET A C 1
ATOM 715 O O . MET A 1 92 ? -0.742 4.238 -10.048 1.00 98.50 92 MET A O 1
ATOM 719 N N . LEU A 1 93 ? 0.310 5.148 -11.795 1.00 98.44 93 LEU A N 1
ATOM 720 C CA . LEU A 1 93 ? 0.430 6.489 -11.203 1.00 98.44 93 LEU A CA 1
ATOM 721 C C . LEU A 1 93 ? -0.918 7.115 -10.820 1.00 98.44 93 LEU A C 1
ATOM 723 O O . LEU A 1 93 ? -1.004 7.875 -9.854 1.00 98.44 93 LEU A O 1
ATOM 727 N N . TYR A 1 94 ? -1.975 6.852 -11.592 1.00 98.38 94 TYR A N 1
ATOM 728 C CA . TYR A 1 94 ? -3.322 7.283 -11.223 1.00 98.38 94 TYR A CA 1
ATOM 729 C C . TYR A 1 94 ? -3.800 6.555 -9.963 1.00 98.38 94 TYR A C 1
ATOM 731 O O . TYR A 1 94 ? -4.243 7.207 -9.020 1.00 98.38 94 TYR A O 1
ATOM 739 N N . GLU A 1 95 ? -3.638 5.237 -9.917 1.00 98.56 95 GLU A N 1
ATOM 740 C CA . GLU A 1 95 ? -4.064 4.406 -8.787 1.00 98.56 95 GLU A CA 1
ATOM 741 C C . GLU A 1 95 ? -3.273 4.688 -7.512 1.00 98.56 95 GLU A C 1
ATOM 743 O O . GLU A 1 95 ? -3.860 4.740 -6.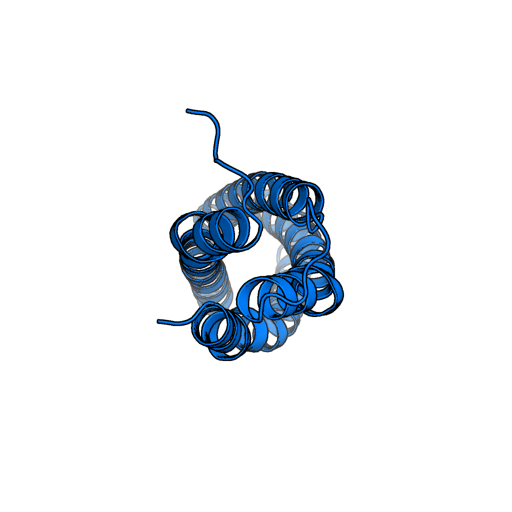437 1.00 98.56 95 GLU A O 1
ATOM 748 N N . HIS A 1 96 ? -1.980 4.993 -7.615 1.00 98.69 96 HIS A N 1
ATOM 749 C CA . HIS A 1 96 ? -1.171 5.414 -6.472 1.00 98.69 96 HIS A CA 1
ATOM 750 C C . HIS A 1 96 ? -1.713 6.677 -5.804 1.00 98.69 96 HIS A C 1
ATOM 752 O O . HIS A 1 96 ? -1.671 6.801 -4.579 1.00 98.69 96 HIS A O 1
ATOM 758 N N . ARG A 1 97 ? -2.226 7.636 -6.586 1.00 98.38 97 ARG A N 1
ATOM 759 C CA . ARG A 1 97 ? -2.833 8.852 -6.026 1.00 98.38 97 ARG A CA 1
ATOM 760 C C . ARG A 1 97 ? -4.120 8.538 -5.272 1.00 98.38 97 ARG A C 1
ATOM 762 O O . ARG A 1 97 ? -4.307 9.065 -4.177 1.00 98.38 97 ARG A O 1
ATOM 769 N N . GLU A 1 98 ? -4.967 7.675 -5.823 1.00 98.12 98 GLU A N 1
ATOM 770 C CA . GLU A 1 98 ? -6.204 7.252 -5.159 1.00 98.12 98 GLU A CA 1
ATOM 771 C C . GLU A 1 98 ? -5.903 6.462 -3.875 1.00 98.12 98 GLU A C 1
ATOM 773 O O . GLU A 1 98 ? -6.441 6.784 -2.813 1.00 98.12 98 GLU A O 1
ATOM 778 N N . ALA A 1 99 ? -4.941 5.536 -3.923 1.00 98.25 99 ALA A N 1
ATOM 779 C CA . ALA A 1 99 ? -4.497 4.770 -2.762 1.00 98.25 99 ALA A CA 1
ATOM 780 C C . ALA A 1 99 ? -3.968 5.678 -1.636 1.00 98.25 99 ALA A C 1
ATOM 782 O O . ALA A 1 99 ? -4.361 5.522 -0.478 1.00 98.25 99 ALA A O 1
ATOM 783 N N . LYS A 1 100 ? -3.144 6.687 -1.962 1.00 98.50 100 LYS A N 1
ATOM 784 C CA . LYS A 1 100 ? -2.649 7.689 -0.993 1.00 98.50 100 LYS A CA 1
ATOM 785 C C . LYS A 1 100 ? -3.804 8.434 -0.296 1.00 98.50 100 LYS A C 1
ATOM 787 O O . LYS A 1 100 ? -3.729 8.686 0.908 1.00 98.50 100 LYS A O 1
ATOM 792 N N . ASN A 1 101 ? -4.891 8.745 -1.009 1.00 98.31 101 ASN A N 1
ATOM 793 C CA . ASN A 1 101 ? -6.071 9.389 -0.418 1.00 98.31 101 ASN A CA 1
ATOM 794 C C . ASN A 1 101 ? -6.801 8.463 0.571 1.00 98.31 101 ASN A C 1
ATOM 796 O O . ASN A 1 101 ? -7.181 8.900 1.661 1.00 98.31 101 ASN A O 1
ATOM 800 N N . LEU A 1 102 ? -6.955 7.181 0.226 1.00 98.50 102 LEU A N 1
ATOM 801 C CA . LEU A 1 102 ? -7.584 6.183 1.097 1.00 98.50 102 LEU A CA 1
ATOM 802 C C . LEU A 1 102 ? -6.756 5.919 2.359 1.00 98.50 102 LEU A C 1
ATOM 804 O O . LEU A 1 102 ? -7.315 5.831 3.452 1.00 98.50 102 LEU A O 1
ATOM 808 N N . LEU A 1 103 ? -5.427 5.869 2.240 1.00 98.44 103 LEU A N 1
ATOM 809 C CA . LEU A 1 103 ? -4.521 5.744 3.385 1.00 98.44 103 LEU A CA 1
ATOM 810 C C . LEU A 1 103 ? -4.651 6.926 4.352 1.00 98.44 103 LEU A C 1
ATOM 812 O O . LEU A 1 103 ? -4.731 6.735 5.570 1.00 98.44 103 LEU A O 1
ATOM 816 N N . LEU A 1 104 ? -4.740 8.151 3.827 1.00 98.25 104 LEU A N 1
ATOM 817 C CA . LEU A 1 104 ? -4.983 9.335 4.649 1.00 98.25 104 LEU A CA 1
ATOM 818 C C . LEU A 1 104 ? -6.329 9.241 5.382 1.00 98.25 104 LEU A C 1
ATOM 820 O O . LEU A 1 104 ? -6.417 9.552 6.570 1.00 98.25 104 LEU A O 1
ATOM 824 N N . GLU A 1 105 ? -7.377 8.783 4.699 1.00 98.44 105 GLU A N 1
ATOM 825 C CA . GLU A 1 105 ? -8.686 8.576 5.312 1.00 98.44 105 GLU A CA 1
ATOM 826 C C . GLU A 1 105 ? -8.653 7.515 6.422 1.00 98.44 105 GLU A C 1
ATOM 828 O O . GLU A 1 105 ? -9.191 7.748 7.509 1.00 98.44 105 GLU A O 1
ATOM 833 N N . MET A 1 106 ? -7.994 6.381 6.185 1.00 98.50 106 MET A N 1
ATOM 834 C CA . MET A 1 106 ? -7.860 5.307 7.169 1.00 98.50 106 MET A CA 1
ATOM 835 C C . MET A 1 106 ? -7.074 5.756 8.402 1.00 98.50 106 MET A C 1
ATOM 837 O O . MET A 1 106 ? -7.518 5.536 9.531 1.00 98.50 106 MET A O 1
ATOM 841 N N . THR A 1 107 ? -5.926 6.407 8.205 1.00 98.06 107 THR A N 1
ATOM 842 C CA . THR A 1 107 ? -5.079 6.886 9.308 1.00 98.06 107 THR A CA 1
ATOM 843 C C . THR A 1 107 ? -5.766 7.984 10.125 1.00 98.06 107 THR A C 1
ATOM 845 O O . THR A 1 107 ? -5.612 8.022 11.348 1.00 98.06 107 THR A O 1
ATOM 848 N N . ASP A 1 108 ? -6.559 8.851 9.490 1.00 98.25 108 ASP A N 1
ATOM 849 C CA . ASP A 1 108 ? -7.379 9.858 10.173 1.00 98.25 108 ASP A CA 1
ATOM 850 C C . ASP A 1 108 ? -8.530 9.224 10.969 1.00 98.25 108 ASP A C 1
ATOM 852 O O . ASP A 1 108 ? -8.758 9.593 12.123 1.00 98.25 108 ASP A O 1
ATOM 856 N N . ALA A 1 109 ? -9.225 8.239 10.391 1.00 97.81 109 ALA A N 1
ATOM 857 C CA . ALA A 1 109 ? -10.304 7.522 11.067 1.00 97.81 109 ALA A CA 1
ATOM 858 C C . ALA A 1 109 ? -9.792 6.777 12.309 1.00 97.81 109 ALA A C 1
ATOM 860 O O . ALA A 1 109 ? -10.347 6.944 13.393 1.00 97.81 109 ALA A O 1
ATOM 861 N N . VAL A 1 110 ? -8.687 6.030 12.185 1.00 97.62 110 VAL A N 1
ATOM 862 C CA . VAL A 1 110 ? -8.061 5.287 13.295 1.00 97.62 110 VAL A CA 1
ATOM 863 C C . VAL A 1 110 ? -7.770 6.182 14.502 1.00 97.62 110 VAL A C 1
ATOM 865 O O . VAL A 1 110 ? -8.063 5.795 15.630 1.00 97.62 110 VAL A O 1
ATOM 868 N N . LYS A 1 111 ? -7.251 7.397 14.281 1.00 97.00 111 LYS A N 1
ATOM 869 C CA . LYS A 1 111 ? -6.927 8.357 15.354 1.00 97.00 111 LYS A CA 1
ATOM 870 C C . LYS A 1 111 ? -8.150 8.862 16.124 1.00 97.00 111 LYS A C 1
ATOM 872 O O . LYS A 1 111 ? -7.987 9.414 17.209 1.00 97.00 111 LYS A O 1
ATOM 877 N N . ARG A 1 112 ? -9.349 8.729 15.554 1.00 97.06 112 ARG A N 1
ATOM 878 C CA . ARG A 1 112 ? -10.608 9.253 16.105 1.00 97.06 112 ARG A CA 1
ATOM 879 C C . ARG A 1 112 ? -11.543 8.165 16.633 1.00 97.06 112 ARG A C 1
ATOM 881 O O . ARG A 1 112 ? -12.622 8.495 17.112 1.00 97.06 112 ARG A O 1
ATOM 888 N N . ILE A 1 113 ? -11.161 6.892 16.534 1.00 96.00 113 ILE A N 1
ATOM 889 C CA . ILE A 1 113 ? -11.926 5.784 17.112 1.00 96.00 113 ILE A CA 1
ATOM 890 C C . ILE A 1 113 ? -11.505 5.617 18.574 1.00 96.00 113 ILE A C 1
ATOM 892 O O . ILE A 1 113 ? -10.397 5.166 18.871 1.00 96.00 113 ILE A O 1
ATOM 896 N N . ASP A 1 114 ? -12.413 5.930 19.495 1.00 92.62 114 ASP A N 1
ATOM 897 C CA . ASP A 1 114 ? -12.177 5.737 20.926 1.00 92.62 114 ASP A CA 1
ATOM 898 C C . ASP A 1 114 ? -11.984 4.255 21.254 1.00 92.62 114 ASP A C 1
ATOM 900 O O . ASP A 1 114 ? -12.826 3.418 20.922 1.00 92.62 114 ASP A O 1
ATOM 904 N N . GLY A 1 115 ? -10.890 3.916 21.941 1.00 91.38 115 GLY A N 1
ATOM 905 C CA . GLY A 1 115 ? -10.590 2.537 22.337 1.00 91.38 115 GLY A CA 1
ATOM 906 C C . GLY A 1 115 ? -10.439 1.589 21.145 1.00 91.38 115 GLY A C 1
ATOM 907 O O . GLY A 1 115 ? -10.975 0.479 21.181 1.00 91.38 115 GLY A O 1
ATOM 908 N N . ILE A 1 116 ? -9.787 2.042 20.070 1.00 94.19 116 ILE A N 1
ATOM 909 C CA . ILE A 1 116 ? -9.422 1.174 18.950 1.00 94.19 116 ILE A CA 1
ATOM 910 C C . ILE A 1 116 ? -8.499 0.041 19.419 1.00 94.19 116 ILE A C 1
ATOM 912 O O . ILE A 1 116 ? -7.641 0.239 20.279 1.00 94.19 116 ILE A O 1
ATOM 916 N N . ASP A 1 117 ? -8.679 -1.146 18.839 1.00 93.81 117 ASP A N 1
ATOM 917 C CA . ASP A 1 117 ? -7.748 -2.261 19.006 1.00 93.81 117 ASP A CA 1
ATOM 918 C C . ASP A 1 117 ? -6.338 -1.827 18.547 1.00 93.81 117 ASP A C 1
ATOM 920 O O . ASP A 1 117 ? -6.178 -1.435 17.381 1.00 93.81 117 ASP A O 1
ATOM 924 N N . PRO A 1 118 ? -5.315 -1.886 19.424 1.00 96.06 118 PRO A N 1
ATOM 925 C CA . PRO A 1 118 ? -3.942 -1.557 19.059 1.00 96.06 118 PRO A CA 1
ATOM 926 C C . PRO A 1 118 ? -3.440 -2.327 17.836 1.00 96.06 118 PRO A C 1
ATOM 928 O O . PRO A 1 118 ? -2.700 -1.764 17.034 1.00 96.06 118 PRO A O 1
ATOM 931 N N . GLU A 1 119 ? -3.876 -3.574 17.638 1.00 96.81 119 GLU A N 1
ATOM 932 C CA . GLU A 1 119 ? -3.449 -4.381 16.493 1.00 96.81 119 GLU A CA 1
ATOM 933 C C . GLU A 1 119 ? -4.004 -3.831 15.168 1.00 96.81 119 GLU A C 1
ATOM 935 O O . GLU A 1 119 ? -3.307 -3.862 14.154 1.00 96.81 119 GLU A O 1
ATOM 940 N N . ILE A 1 120 ? -5.210 -3.244 15.169 1.00 97.75 120 ILE A N 1
ATOM 941 C CA . ILE A 1 120 ? -5.763 -2.545 13.996 1.00 97.75 120 ILE A CA 1
ATOM 942 C C . ILE A 1 120 ? -4.965 -1.271 13.718 1.00 97.75 120 ILE A C 1
ATOM 944 O O . ILE A 1 120 ? -4.588 -1.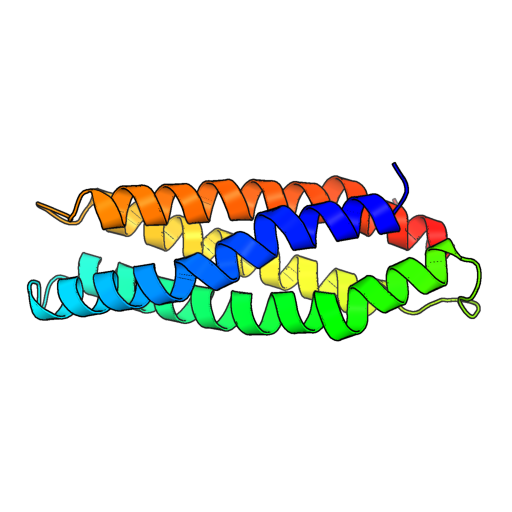022 12.574 1.00 97.75 120 ILE A O 1
ATOM 948 N N . ALA A 1 121 ? -4.678 -0.471 14.749 1.00 97.94 121 ALA A N 1
ATOM 949 C CA . ALA A 1 121 ? -3.922 0.769 14.584 1.00 97.94 121 ALA A CA 1
ATOM 950 C C . ALA A 1 121 ? -2.500 0.510 14.050 1.00 97.94 121 ALA A C 1
ATOM 952 O O . ALA A 1 121 ? -2.048 1.187 13.121 1.00 97.94 121 ALA A O 1
ATOM 953 N N . THR A 1 122 ? -1.817 -0.505 14.586 1.00 98.19 122 THR A N 1
ATOM 954 C CA . THR A 1 122 ? -0.503 -0.945 14.103 1.00 98.19 122 THR A CA 1
ATOM 955 C C . THR A 1 122 ? -0.570 -1.462 12.668 1.00 98.19 122 THR A C 1
ATOM 957 O O . THR A 1 122 ? 0.269 -1.077 11.859 1.00 98.19 122 THR A O 1
ATOM 960 N N . ALA A 1 123 ? -1.567 -2.278 12.317 1.00 98.19 123 ALA A N 1
ATOM 961 C CA . ALA A 1 123 ? -1.704 -2.807 10.960 1.00 98.19 123 ALA A CA 1
ATOM 962 C C . ALA A 1 123 ? -2.011 -1.714 9.920 1.00 98.19 123 ALA A C 1
ATOM 964 O O . ALA A 1 123 ? -1.451 -1.746 8.828 1.00 98.19 123 ALA A O 1
ATOM 965 N N . VAL A 1 124 ? -2.843 -0.721 10.258 1.00 98.44 124 VAL A N 1
ATOM 966 C CA . VAL A 1 124 ? -3.102 0.441 9.385 1.00 98.44 124 VAL A CA 1
ATOM 967 C C . VAL A 1 124 ? -1.845 1.295 9.211 1.00 98.44 124 VAL A C 1
ATOM 969 O O . VAL A 1 124 ? -1.578 1.760 8.107 1.00 98.44 124 VAL A O 1
ATOM 972 N N . THR A 1 125 ? -1.057 1.472 10.274 1.00 98.31 125 THR A N 1
ATOM 973 C CA . THR A 1 125 ? 0.226 2.193 10.200 1.00 98.31 125 THR A CA 1
ATOM 974 C C . THR A 1 125 ? 1.217 1.450 9.308 1.00 98.31 125 THR A C 1
ATOM 976 O O . THR A 1 125 ? 1.798 2.049 8.413 1.00 98.31 125 THR A O 1
ATOM 979 N N . TRP A 1 126 ? 1.348 0.133 9.491 1.00 98.31 126 TRP A N 1
ATOM 980 C CA . TRP A 1 126 ? 2.187 -0.704 8.635 1.00 98.31 126 TRP A CA 1
ATOM 981 C C . TRP A 1 126 ? 1.761 -0.620 7.163 1.00 98.31 126 TRP A C 1
ATOM 983 O O . TRP A 1 126 ? 2.616 -0.401 6.316 1.00 98.31 126 TRP A O 1
ATOM 993 N N . LEU A 1 127 ? 0.462 -0.743 6.862 1.00 98.44 127 LEU A N 1
ATOM 994 C CA . LEU A 1 127 ? -0.035 -0.680 5.483 1.00 98.44 127 LEU A CA 1
ATOM 995 C C . LEU A 1 127 ? 0.265 0.679 4.842 1.00 98.44 127 LEU A C 1
ATOM 997 O O . LEU A 1 127 ? 0.644 0.735 3.678 1.00 98.44 127 LEU A O 1
ATOM 1001 N N . ASN A 1 128 ? 0.104 1.765 5.602 1.00 98.56 128 ASN A N 1
ATOM 1002 C CA . ASN A 1 128 ? 0.473 3.099 5.150 1.00 98.56 128 ASN A CA 1
ATOM 1003 C C . ASN A 1 128 ? 1.961 3.160 4.797 1.00 98.56 128 ASN A C 1
ATOM 1005 O O . ASN A 1 128 ? 2.311 3.511 3.675 1.00 98.56 128 ASN A O 1
ATOM 1009 N N . ASP A 1 129 ? 2.826 2.803 5.739 1.00 98.44 129 ASP A N 1
ATOM 1010 C CA . ASP A 1 129 ? 4.269 2.965 5.574 1.00 98.44 129 ASP A CA 1
ATOM 1011 C C . ASP A 1 129 ? 4.823 2.060 4.463 1.00 98.44 129 ASP A C 1
ATOM 1013 O O . ASP A 1 129 ? 5.643 2.510 3.660 1.00 98.44 129 ASP A O 1
ATOM 1017 N N . ASP A 1 130 ? 4.337 0.818 4.375 1.00 98.50 130 ASP A N 1
ATOM 1018 C CA . ASP A 1 130 ? 4.731 -0.135 3.336 1.00 98.50 130 ASP A CA 1
ATOM 1019 C C . ASP A 1 130 ? 4.300 0.334 1.943 1.00 98.50 130 ASP A C 1
ATOM 1021 O O . ASP A 1 130 ? 5.135 0.396 1.042 1.00 98.50 130 ASP A O 1
ATOM 1025 N N . LEU A 1 131 ? 3.040 0.759 1.773 1.00 97.94 131 LEU A N 1
ATOM 1026 C CA . LEU A 1 131 ? 2.561 1.254 0.481 1.00 97.94 131 LEU A CA 1
ATOM 1027 C C . LEU A 1 131 ? 3.235 2.562 0.069 1.00 97.94 131 LEU A C 1
ATOM 1029 O O . LEU A 1 131 ? 3.490 2.763 -1.115 1.00 97.94 131 LEU A O 1
ATOM 1033 N N . TYR A 1 132 ? 3.564 3.454 1.006 1.00 98.50 132 TYR A N 1
ATOM 1034 C CA . TYR A 1 132 ? 4.332 4.653 0.666 1.00 98.50 132 TYR A CA 1
ATOM 1035 C C . TYR A 1 132 ? 5.735 4.305 0.156 1.00 98.50 132 TYR A C 1
ATOM 1037 O O . TYR A 1 132 ? 6.173 4.902 -0.829 1.00 98.50 132 TYR A O 1
ATOM 1045 N N . GLU A 1 133 ? 6.432 3.349 0.778 1.00 98.56 133 GLU A N 1
ATOM 1046 C CA . GLU A 1 133 ? 7.753 2.918 0.303 1.00 98.56 133 GLU A CA 1
ATOM 1047 C C . GLU A 1 133 ? 7.667 2.127 -1.009 1.00 98.56 133 GLU A C 1
ATOM 1049 O O . GLU A 1 133 ? 8.481 2.366 -1.902 1.00 98.56 133 GLU A O 1
ATOM 1054 N N . HIS A 1 134 ? 6.673 1.248 -1.167 1.00 98.62 134 HIS A N 1
ATOM 1055 C CA . HIS A 1 134 ? 6.382 0.549 -2.424 1.00 98.62 134 HIS A CA 1
ATOM 1056 C C . HIS A 1 134 ? 6.192 1.557 -3.558 1.00 98.62 134 HIS A C 1
ATOM 1058 O O . HIS A 1 134 ? 6.969 1.564 -4.517 1.00 98.62 134 HIS A O 1
ATOM 1064 N N . ILE A 1 135 ? 5.239 2.478 -3.401 1.00 98.69 135 ILE A N 1
ATOM 1065 C CA . ILE A 1 135 ? 4.942 3.504 -4.401 1.00 98.69 135 ILE A CA 1
ATOM 1066 C C . ILE A 1 135 ? 6.190 4.338 -4.709 1.00 98.69 135 ILE A C 1
ATOM 1068 O O . ILE A 1 135 ? 6.458 4.644 -5.868 1.00 98.69 135 ILE A O 1
ATOM 1072 N N . ARG A 1 136 ? 6.990 4.696 -3.697 1.00 98.56 136 ARG A N 1
ATOM 1073 C CA . ARG A 1 136 ? 8.235 5.446 -3.905 1.00 98.56 136 ARG A CA 1
ATOM 1074 C C . ARG A 1 136 ? 9.216 4.675 -4.795 1.00 98.56 136 ARG A C 1
ATOM 1076 O O . ARG A 1 136 ? 9.735 5.245 -5.754 1.00 98.56 136 ARG A O 1
ATOM 1083 N N . LYS A 1 137 ? 9.462 3.389 -4.512 1.00 98.56 137 LYS A N 1
ATOM 1084 C CA . LYS A 1 137 ? 10.352 2.541 -5.332 1.00 98.56 137 LYS A CA 1
ATOM 1085 C C . LYS A 1 137 ? 9.884 2.474 -6.782 1.00 98.56 137 LYS A C 1
ATOM 1087 O O . LYS A 1 137 ? 10.703 2.472 -7.701 1.00 98.56 137 LYS A O 1
ATOM 1092 N N . GLU A 1 138 ? 8.581 2.437 -7.000 1.00 98.62 138 GLU A N 1
ATOM 1093 C CA . GLU A 1 138 ? 8.031 2.383 -8.344 1.00 98.62 138 GLU A CA 1
ATOM 1094 C C . GLU A 1 138 ? 8.109 3.714 -9.080 1.00 98.62 138 GLU A C 1
ATOM 1096 O O . GLU A 1 138 ? 8.680 3.785 -10.170 1.00 98.62 138 GLU A O 1
ATOM 1101 N N . GLU A 1 139 ? 7.584 4.777 -8.474 1.00 98.50 139 GLU A N 1
ATOM 1102 C CA . GLU A 1 139 ? 7.491 6.102 -9.088 1.00 98.50 139 GLU A CA 1
ATOM 1103 C C . GLU A 1 139 ? 8.865 6.741 -9.310 1.00 98.50 139 GLU A C 1
ATOM 1105 O O . GLU A 1 139 ? 9.080 7.400 -10.330 1.00 98.50 139 GLU A O 1
ATOM 1110 N N . GLU A 1 140 ? 9.803 6.551 -8.380 1.00 98.12 140 GLU A N 1
ATOM 1111 C CA . GLU A 1 140 ? 11.104 7.225 -8.411 1.00 98.12 140 GLU A CA 1
ATOM 1112 C C . GLU A 1 140 ? 12.206 6.386 -9.066 1.00 98.12 140 GLU A C 1
ATOM 1114 O O . GLU A 1 140 ? 13.179 6.948 -9.578 1.00 98.12 140 GLU A O 1
ATOM 1119 N N . GLU A 1 141 ? 12.076 5.054 -9.075 1.00 97.94 141 GLU A N 1
ATOM 1120 C CA . GLU A 1 141 ? 13.148 4.158 -9.525 1.00 97.94 141 GLU A CA 1
ATOM 1121 C C . GLU A 1 141 ? 12.714 3.267 -10.697 1.00 97.94 141 GLU A C 1
ATOM 1123 O O . GLU A 1 141 ? 13.281 3.386 -11.792 1.00 97.94 141 GLU A O 1
ATOM 1128 N N . LEU A 1 142 ? 11.709 2.404 -10.502 1.00 98.31 142 LEU A N 1
ATOM 1129 C CA . LEU A 1 142 ? 11.335 1.386 -11.491 1.00 98.31 142 LEU A CA 1
ATOM 1130 C C . LEU A 1 142 ? 10.726 1.997 -12.758 1.00 98.31 142 LEU A C 1
ATOM 1132 O O . LEU A 1 142 ? 11.172 1.691 -13.867 1.00 98.31 142 LEU A O 1
ATOM 1136 N N . PHE A 1 143 ? 9.722 2.866 -12.625 1.00 97.62 143 PHE A N 1
ATOM 1137 C CA . PHE A 1 143 ? 9.008 3.438 -13.768 1.00 97.62 143 PHE A CA 1
ATOM 1138 C C . PHE A 1 143 ? 9.898 4.363 -14.611 1.00 97.62 143 PHE A C 1
ATOM 1140 O O . PHE A 1 143 ? 9.914 4.199 -15.836 1.00 97.62 143 PHE A O 1
ATOM 1147 N N . PRO A 1 144 ? 10.720 5.267 -14.035 1.00 96.00 144 PRO A N 1
ATOM 1148 C CA . PRO A 1 144 ? 11.681 6.037 -14.824 1.00 96.00 144 PRO A CA 1
ATOM 1149 C C . PRO A 1 144 ? 12.697 5.144 -15.545 1.00 96.00 144 PRO A C 1
ATOM 1151 O O . PRO A 1 144 ? 13.077 5.421 -16.687 1.00 96.00 144 PRO A O 1
ATOM 1154 N N . GLY A 1 145 ? 13.134 4.059 -14.898 1.00 95.12 145 GLY A N 1
ATOM 1155 C CA . GLY A 1 145 ? 13.999 3.050 -15.504 1.00 95.12 145 GLY A CA 1
ATOM 1156 C C . GLY A 1 145 ? 13.342 2.349 -16.695 1.00 95.12 145 GLY A C 1
ATOM 1157 O O . GLY A 1 145 ? 13.946 2.257 -17.766 1.00 95.12 145 GLY A O 1
ATOM 1158 N N . ALA A 1 146 ? 12.083 1.937 -16.547 1.00 93.56 146 ALA A N 1
ATOM 1159 C CA . ALA A 1 146 ? 11.289 1.316 -17.603 1.00 93.56 146 ALA A CA 1
ATOM 1160 C C . ALA A 1 146 ? 11.099 2.234 -18.820 1.00 93.56 146 ALA A C 1
ATOM 1162 O O . ALA A 1 146 ? 11.274 1.799 -19.960 1.00 93.56 146 ALA A O 1
ATOM 1163 N N . MET A 1 147 ? 10.796 3.516 -18.595 1.00 91.62 147 MET A N 1
ATOM 1164 C CA . MET A 1 147 ? 10.633 4.498 -19.674 1.00 91.62 147 MET A CA 1
ATOM 1165 C C . MET A 1 147 ? 11.928 4.668 -20.479 1.00 91.62 147 MET A C 1
ATOM 1167 O O . MET A 1 147 ? 11.908 4.601 -21.712 1.00 91.62 147 MET A O 1
ATOM 1171 N N . LYS A 1 148 ? 13.072 4.773 -19.785 1.00 90.44 148 LYS A N 1
ATOM 1172 C CA . LYS A 1 148 ? 14.402 4.827 -20.416 1.00 90.44 148 LYS A CA 1
ATOM 1173 C C . LYS A 1 148 ? 14.704 3.566 -21.223 1.00 90.44 148 LYS A C 1
ATOM 1175 O O . LYS A 1 148 ? 15.155 3.681 -22.361 1.00 90.44 148 LYS A O 1
ATOM 1180 N N . ALA A 1 149 ? 14.427 2.384 -20.670 1.00 88.06 149 ALA A N 1
ATOM 1181 C CA . ALA A 1 149 ? 14.641 1.110 -21.358 1.00 88.06 149 ALA A CA 1
ATOM 1182 C C . ALA A 1 149 ? 13.813 0.998 -22.652 1.00 88.06 149 ALA A C 1
ATOM 1184 O O . ALA A 1 149 ? 14.271 0.418 -23.632 1.00 88.06 149 ALA A O 1
ATOM 1185 N N . CYS A 1 150 ? 12.628 1.612 -22.695 1.00 81.69 150 CYS A N 1
ATOM 1186 C CA . CYS A 1 150 ? 11.779 1.632 -23.886 1.00 81.69 150 CYS A CA 1
ATOM 1187 C C . CYS A 1 150 ? 12.097 2.750 -24.888 1.00 81.69 150 CYS A C 1
ATOM 1189 O O . CYS A 1 150 ? 11.381 2.884 -25.883 1.00 81.69 150 CYS A O 1
ATOM 1191 N N . GLY A 1 151 ? 13.134 3.560 -24.643 1.00 73.44 151 GLY A N 1
ATOM 1192 C CA . GLY A 1 151 ? 13.450 4.728 -25.469 1.00 73.44 151 GLY A CA 1
ATOM 1193 C C . GLY A 1 151 ? 12.360 5.806 -25.438 1.00 73.44 151 GLY A C 1
ATOM 1194 O O . GLY A 1 151 ? 12.362 6.705 -26.275 1.00 73.44 151 GLY A O 1
ATOM 1195 N N . ALA A 1 152 ? 11.426 5.717 -24.487 1.00 60.62 152 ALA A N 1
ATOM 1196 C CA . ALA A 1 152 ? 10.422 6.734 -24.244 1.00 60.62 152 ALA A CA 1
ATOM 1197 C C . ALA A 1 152 ? 11.069 7.793 -23.347 1.00 60.62 152 ALA A C 1
ATOM 1199 O O . ALA A 1 152 ? 11.192 7.619 -22.134 1.00 60.62 152 ALA A O 1
ATOM 1200 N N . GLY A 1 153 ? 11.563 8.868 -23.960 1.00 47.31 153 GLY A N 1
ATOM 1201 C CA . GLY A 1 153 ? 12.022 10.029 -23.209 1.00 47.31 153 GLY A CA 1
ATOM 1202 C C . GLY A 1 153 ? 10.875 10.567 -22.356 1.00 47.31 153 GLY A C 1
ATOM 1203 O O . GLY A 1 153 ? 9.773 10.769 -22.860 1.00 47.31 153 GLY A O 1
ATOM 1204 N N . MET A 1 154 ? 11.126 10.788 -21.066 1.00 46.62 154 MET A N 1
ATOM 1205 C CA . MET A 1 154 ? 10.309 11.713 -20.290 1.00 46.62 154 MET A CA 1
ATOM 1206 C C . MET A 1 154 ? 10.539 13.092 -20.908 1.00 46.62 154 MET A C 1
ATOM 1208 O O . MET A 1 154 ? 11.605 13.676 -20.707 1.00 46.62 154 MET A O 1
ATOM 1212 N N . GLU A 1 155 ? 9.611 13.562 -21.741 1.00 37.59 155 GLU A N 1
ATOM 1213 C CA . GLU A 1 155 ? 9.615 14.966 -22.144 1.00 37.59 155 GLU A CA 1
ATOM 1214 C C . GLU A 1 155 ? 9.495 15.817 -20.872 1.00 37.59 155 GLU A C 1
ATOM 1216 O O . GLU A 1 155 ? 8.672 15.533 -19.998 1.00 37.59 155 GLU A O 1
ATOM 1221 N N . ALA A 1 156 ? 10.439 16.752 -20.751 1.00 37.12 156 ALA A N 1
ATOM 1222 C CA . ALA A 1 156 ? 10.683 17.607 -19.595 1.00 37.12 156 ALA A CA 1
ATOM 1223 C C . ALA A 1 156 ? 9.580 18.648 -19.370 1.00 37.12 156 ALA A C 1
ATOM 1225 O O . ALA A 1 156 ? 8.968 19.088 -20.370 1.00 37.12 156 ALA A O 1
#

Foldseek 3Di:
DALLVLVVCLVVPQLVVLVVCLVVLLVQLVVVCVVPPPDPLSVQLNVLSVVLNVLSVVLVCCCVVPQSVLLVCLSVVNADQQSPNVVNLVVSVVSLVVNLVSLVSNQVSQVPDPPDDVVSNVSSVVNNVSSVVSVCSCVVPNSVSSCVSNVNDPDD

Radius of gyration: 17.83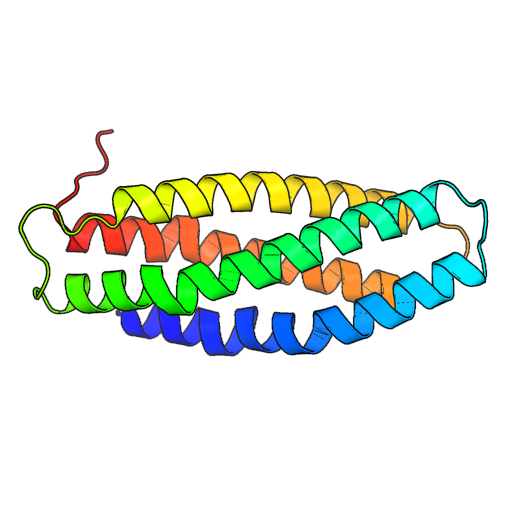 Å; chains: 1; bounding box: 44×30×54 Å

Secondary structure (DSSP, 8-state):
--HHHHHHHIIIIIIHHHHHHHHHHHHHHHHHHHHTTT-HHHHHHHHHHHHHHHHHHHHHHHIIIIIHHHHHHHHTT-PPSS-STHHHHHHHHHHHHHHHHHHHHHHHHHHHSTT--HHHHHHHHHHHHHHHHHHHHIIIIIHHHHHHHTT-----

Sequence (156 aa):
MTLRQQIQIILDTHHADTKQKLPELAARIEALRKTKSGDQQTDRLARAFMQIKGEMESHMMKEEMILFPMIERAEAGMGMTGCGVQGPVSQMLYEHREAKNLLLEMTDAVKRIDGIDPEIATAVTWLNDDLYEHIRKEEEELFPGAMKACGAGMEA